Protein AF-A0A2N8TV62-F1 (afdb_monomer_lite)

Sequence (148 aa):
MTTGQPSPFDHRMAVFDSDDGFVAAALPFLGEALGASGEPPPVAIAAPRNLDLLRDALGPGAKDVTCIPHTDWYTGSAANAVAQAAAYLNAHAGPGGRIHLVMEPVWTGRAGRSARETTEWIRYEALANLLFAPLATTALCAYDTRTA

Organism: NCBI:txid2070367

InterPro domains:
  IPR025847 MEDS domain [PF14417] (10-147)

Foldseek 3Di:
DPPDDQAFEAEAEAEDADLCSLCVVVVVLQVVQVPDPQWQQAEEAEAPVSLVSNCVVCPPCNVSYHYHHNCRQCPDALVSNLVSVLVCQVVTTGPQSEHEYEAEDFCQPQCVPDPVSVVRNVVSVVVVCVSRRSGSYYYYYYYHPVGD

Structure (mmCIF, N/CA/C/O backbone):
data_AF-A0A2N8TV62-F1
#
_entry.id   AF-A0A2N8TV62-F1
#
loop_
_atom_site.group_PDB
_atom_site.id
_atom_site.type_symbol
_atom_site.label_atom_id
_atom_site.label_alt_id
_atom_site.label_comp_id
_atom_site.label_asym_id
_atom_site.label_entity_id
_atom_site.label_seq_id
_atom_site.pdbx_PDB_ins_code
_atom_site.Cartn_x
_atom_site.Cartn_y
_atom_site.Cartn_z
_atom_site.occupancy
_atom_site.B_iso_or_equiv
_atom_site.auth_seq_id
_atom_site.auth_comp_id
_atom_site.auth_asym_id
_atom_site.auth_atom_id
_atom_site.pdbx_PDB_model_num
ATOM 1 N N . MET A 1 1 ? -7.448 -0.702 33.088 1.00 38.31 1 MET A N 1
ATOM 2 C CA . MET A 1 1 ? -6.997 -0.407 31.714 1.00 38.31 1 MET A CA 1
ATOM 3 C C . MET A 1 1 ? -5.752 -1.234 31.463 1.00 38.31 1 MET A C 1
ATOM 5 O O . MET A 1 1 ? -4.688 -0.878 31.945 1.00 38.31 1 MET A O 1
ATOM 9 N N . THR A 1 2 ? -5.896 -2.396 30.835 1.00 40.75 2 THR A N 1
ATOM 10 C CA . THR A 1 2 ? -4.761 -3.227 30.425 1.00 40.75 2 THR A CA 1
ATOM 11 C C . THR A 1 2 ? -4.131 -2.562 29.210 1.00 40.75 2 THR A C 1
ATOM 13 O O . THR A 1 2 ? -4.700 -2.568 28.123 1.00 40.75 2 THR A O 1
ATOM 16 N N . THR A 1 3 ? -2.980 -1.928 29.406 1.00 49.97 3 THR A N 1
ATOM 17 C CA . THR A 1 3 ? -2.100 -1.504 28.319 1.00 49.97 3 THR A CA 1
ATOM 18 C C . THR A 1 3 ? -1.551 -2.770 27.667 1.00 49.97 3 THR A C 1
ATOM 20 O O . THR A 1 3 ? -0.538 -3.311 28.113 1.00 49.97 3 THR A O 1
ATOM 23 N N . GLY A 1 4 ? -2.273 -3.304 26.678 1.00 52.53 4 GLY A N 1
ATOM 24 C CA . GLY A 1 4 ? -1.741 -4.349 25.810 1.00 52.53 4 GLY A CA 1
ATOM 25 C C . GLY A 1 4 ? -0.426 -3.853 25.216 1.00 52.53 4 GLY A C 1
ATOM 26 O O . GLY A 1 4 ? -0.350 -2.698 24.792 1.00 52.53 4 GLY A O 1
ATOM 27 N N . GLN A 1 5 ? 0.617 -4.683 25.261 1.00 54.28 5 GLN A N 1
ATOM 28 C CA . GLN A 1 5 ? 1.858 -4.390 24.547 1.00 54.28 5 GLN A CA 1
ATOM 29 C C . GLN A 1 5 ? 1.503 -4.052 23.091 1.00 54.28 5 GLN A C 1
ATOM 31 O O . GLN A 1 5 ? 0.643 -4.737 22.528 1.00 54.28 5 GLN A O 1
ATOM 36 N N . PRO A 1 6 ? 2.089 -3.000 22.496 1.00 58.47 6 PRO A N 1
ATOM 37 C CA . PRO A 1 6 ? 1.867 -2.732 21.084 1.00 58.47 6 PRO A CA 1
ATOM 38 C C . PRO A 1 6 ? 2.259 -3.981 20.290 1.00 58.47 6 PRO A C 1
ATOM 40 O O . PRO A 1 6 ? 3.343 -4.529 20.503 1.00 58.47 6 PRO A O 1
ATOM 43 N N . SER A 1 7 ? 1.363 -4.454 19.419 1.00 69.69 7 SER A N 1
ATOM 44 C CA . SER A 1 7 ? 1.722 -5.490 18.452 1.00 69.69 7 SER A CA 1
ATOM 45 C C . SER A 1 7 ? 2.904 -4.971 17.631 1.00 69.69 7 SER A C 1
ATOM 47 O O . SER A 1 7 ? 2.866 -3.813 17.215 1.00 69.69 7 SER A O 1
ATOM 49 N N . PRO A 1 8 ? 3.974 -5.756 17.447 1.00 86.19 8 PRO A N 1
ATOM 50 C CA . PRO A 1 8 ? 5.097 -5.326 16.628 1.00 86.19 8 PRO A CA 1
ATOM 51 C C . PRO A 1 8 ? 4.670 -5.211 15.161 1.00 86.19 8 PRO A C 1
ATOM 53 O O . PRO A 1 8 ? 3.664 -5.795 14.758 1.00 86.19 8 PRO A O 1
ATOM 56 N N . PHE A 1 9 ? 5.468 -4.495 14.371 1.00 92.88 9 PHE A N 1
ATOM 57 C CA . PHE A 1 9 ? 5.384 -4.512 12.913 1.00 92.88 9 PHE A CA 1
ATOM 58 C C . PHE A 1 9 ? 5.304 -5.951 12.383 1.00 92.88 9 PHE A C 1
ATOM 60 O O . PHE A 1 9 ? 6.173 -6.773 12.687 1.00 92.88 9 PHE A O 1
ATOM 67 N N . ASP A 1 10 ? 4.275 -6.236 11.587 1.00 94.62 10 ASP A N 1
ATOM 68 C CA . ASP A 1 10 ? 4.073 -7.522 10.921 1.00 94.62 10 ASP A CA 1
ATOM 69 C C . ASP A 1 10 ? 4.237 -7.335 9.411 1.00 94.62 10 ASP A C 1
ATOM 71 O O . ASP A 1 10 ? 3.409 -6.708 8.748 1.00 94.62 10 ASP A O 1
ATOM 75 N N . HIS A 1 11 ? 5.338 -7.861 8.874 1.00 94.94 11 HIS A N 1
ATOM 76 C CA . HIS A 1 11 ? 5.632 -7.819 7.450 1.00 94.94 11 HIS A CA 1
ATOM 77 C C . HIS A 1 11 ? 5.388 -9.179 6.813 1.00 94.94 11 HIS A C 1
ATOM 79 O O . HIS A 1 11 ? 6.108 -10.150 7.059 1.00 94.94 11 HIS A O 1
ATOM 85 N N . ARG A 1 12 ? 4.405 -9.216 5.924 1.00 95.88 12 ARG A N 1
ATOM 86 C CA . ARG A 1 12 ? 4.031 -10.379 5.133 1.00 95.88 12 ARG A CA 1
ATOM 87 C C . ARG A 1 12 ? 4.386 -10.136 3.676 1.00 95.88 12 ARG A C 1
ATOM 89 O O . ARG A 1 12 ? 4.376 -9.007 3.190 1.00 95.88 12 ARG A O 1
ATOM 96 N N . MET A 1 13 ? 4.662 -11.220 2.967 1.00 95.88 13 MET A N 1
ATOM 97 C CA . MET A 1 13 ? 4.972 -11.186 1.546 1.00 95.88 13 MET A CA 1
ATOM 98 C C . MET A 1 13 ? 4.064 -12.153 0.796 1.00 95.88 13 MET A C 1
ATOM 100 O O . MET A 1 13 ? 3.888 -13.294 1.222 1.00 95.88 13 MET A O 1
ATOM 104 N N . ALA A 1 14 ? 3.549 -11.709 -0.345 1.00 97.06 14 ALA A N 1
ATOM 105 C CA . ALA A 1 14 ? 2.895 -12.558 -1.328 1.00 97.06 14 ALA A CA 1
ATOM 106 C C . ALA A 1 14 ? 3.588 -12.407 -2.681 1.00 97.06 14 ALA A C 1
ATOM 108 O O . ALA A 1 14 ? 3.907 -11.300 -3.106 1.00 97.06 14 ALA A O 1
ATOM 109 N N . VAL A 1 15 ? 3.797 -13.530 -3.361 1.00 96.94 15 VAL A N 1
ATOM 110 C CA . VAL A 1 15 ? 4.311 -13.580 -4.731 1.00 96.94 15 VAL A CA 1
ATOM 111 C C . VAL A 1 15 ? 3.254 -14.271 -5.578 1.00 96.94 15 VAL A C 1
ATOM 113 O O . VAL A 1 15 ? 2.761 -15.330 -5.190 1.00 96.94 15 VAL A O 1
ATOM 116 N N . PHE A 1 16 ? 2.891 -13.672 -6.706 1.00 95.75 16 PHE A N 1
ATOM 117 C CA . PHE A 1 16 ? 1.842 -14.176 -7.588 1.00 95.75 16 PHE A CA 1
ATOM 118 C C . PHE A 1 16 ? 2.223 -13.996 -9.059 1.00 95.75 16 PHE A C 1
ATOM 120 O O . PHE A 1 16 ? 3.117 -13.228 -9.411 1.00 95.75 16 PHE A O 1
ATOM 127 N N . ASP A 1 17 ? 1.555 -14.739 -9.931 1.00 95.75 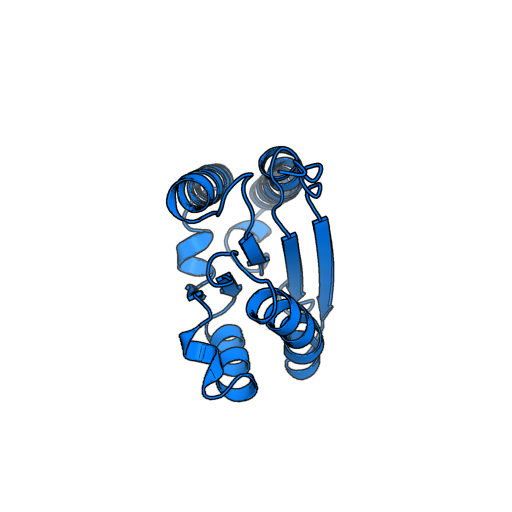17 ASP A N 1
ATOM 128 C CA . ASP A 1 17 ? 1.753 -14.736 -11.388 1.00 95.75 17 ASP A CA 1
ATOM 129 C C . ASP A 1 17 ? 0.434 -14.537 -12.156 1.00 95.75 17 ASP A C 1
ATOM 131 O O . ASP A 1 17 ? 0.379 -14.611 -13.384 1.00 95.75 17 ASP A O 1
ATOM 135 N N . SER A 1 18 ? -0.653 -14.303 -11.423 1.00 97.06 18 SER A N 1
ATOM 136 C CA . SER A 1 18 ? -2.019 -14.308 -11.923 1.00 97.06 18 SER A CA 1
ATOM 137 C C . SER A 1 18 ? -2.912 -13.403 -11.082 1.00 97.06 18 SER A C 1
ATOM 139 O O . SER A 1 18 ? -2.580 -13.011 -9.963 1.00 97.06 18 SER A O 1
ATOM 141 N N . ASP A 1 19 ? -4.065 -13.064 -11.644 1.00 97.50 19 ASP A N 1
ATOM 142 C CA . ASP A 1 19 ? -5.044 -12.168 -11.020 1.00 97.50 19 ASP A CA 1
ATOM 143 C C . ASP A 1 19 ? -5.730 -12.846 -9.851 1.00 97.50 19 ASP A C 1
ATOM 145 O O . ASP A 1 19 ? -5.820 -12.279 -8.766 1.00 97.50 19 ASP A O 1
ATOM 149 N N . ASP A 1 20 ? -6.116 -14.102 -10.061 1.00 97.94 20 ASP A N 1
ATOM 150 C CA . ASP A 1 20 ? -6.643 -14.961 -9.012 1.00 97.94 20 ASP A CA 1
ATOM 151 C C . ASP A 1 20 ? -5.612 -15.138 -7.893 1.00 97.94 20 ASP A C 1
ATOM 153 O O . ASP A 1 20 ? -5.976 -15.096 -6.722 1.00 97.94 20 ASP A O 1
ATOM 157 N N . GLY A 1 21 ? -4.320 -15.260 -8.230 1.00 98.06 21 GLY A N 1
ATOM 158 C CA . GLY A 1 21 ? -3.235 -15.314 -7.250 1.00 98.06 21 GLY A CA 1
ATOM 159 C C . GLY A 1 21 ? -3.132 -14.041 -6.405 1.00 98.06 21 GLY A C 1
ATOM 160 O O . GLY A 1 21 ? -3.026 -14.121 -5.181 1.00 98.06 21 GLY A O 1
ATOM 161 N N . PHE A 1 22 ? -3.227 -12.867 -7.036 1.00 97.94 22 PHE A N 1
ATOM 162 C CA . PHE A 1 22 ? -3.262 -11.587 -6.326 1.00 97.94 22 PHE A CA 1
ATOM 163 C C . PHE A 1 22 ? -4.474 -11.484 -5.389 1.00 97.94 22 PHE A C 1
ATOM 165 O O . PHE A 1 22 ? -4.321 -11.194 -4.201 1.00 97.94 22 PHE A O 1
ATOM 172 N N . VAL A 1 23 ? -5.674 -11.767 -5.900 1.00 98.31 23 VAL A N 1
ATOM 173 C CA . VAL A 1 23 ? -6.926 -11.695 -5.133 1.00 98.31 23 VAL A CA 1
ATOM 174 C C . VAL A 1 23 ? -6.913 -12.691 -3.969 1.00 98.31 23 VAL A C 1
ATOM 176 O O . VAL A 1 23 ? -7.258 -12.324 -2.845 1.00 98.31 23 VAL A O 1
ATOM 179 N N . ALA A 1 24 ? -6.456 -13.925 -4.200 1.00 98.19 24 ALA A N 1
ATOM 180 C CA . ALA A 1 24 ? -6.348 -14.959 -3.174 1.00 98.19 24 ALA A CA 1
ATOM 181 C C . ALA A 1 24 ? -5.384 -14.575 -2.041 1.00 98.19 24 ALA A C 1
ATOM 183 O O . ALA A 1 24 ? -5.615 -14.956 -0.893 1.00 98.19 24 ALA A O 1
ATOM 184 N N . ALA A 1 25 ? -4.330 -13.810 -2.338 1.00 97.94 25 ALA A N 1
ATOM 185 C CA . ALA A 1 25 ? -3.403 -13.305 -1.331 1.00 97.94 25 ALA A CA 1
ATOM 186 C C . ALA A 1 25 ? -3.951 -12.078 -0.581 1.00 97.94 25 ALA A C 1
ATOM 188 O O . ALA A 1 25 ? -3.825 -11.988 0.641 1.00 97.94 25 ALA A O 1
ATOM 189 N N . ALA A 1 26 ? -4.561 -11.131 -1.297 1.00 98.38 26 ALA A N 1
ATOM 190 C CA . ALA A 1 26 ? -4.974 -9.847 -0.737 1.00 98.38 26 ALA A CA 1
ATOM 191 C C . ALA A 1 26 ? -6.299 -9.910 0.042 1.00 98.38 26 ALA A C 1
ATOM 193 O O . ALA A 1 26 ? -6.440 -9.225 1.055 1.00 98.38 26 ALA A O 1
ATOM 194 N N . LEU A 1 27 ? -7.272 -10.725 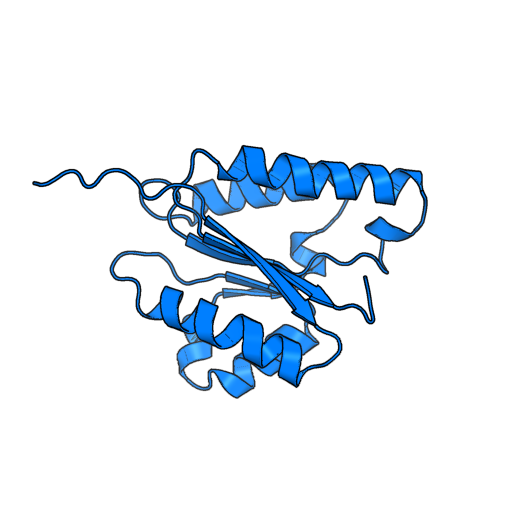-0.383 1.00 97.94 27 LEU A N 1
ATOM 195 C CA . LEU A 1 27 ? -8.590 -10.772 0.265 1.00 97.94 27 LEU A CA 1
ATOM 196 C C . LEU A 1 27 ? -8.549 -11.222 1.731 1.00 97.94 27 LEU A C 1
ATOM 198 O O . LEU A 1 27 ? -9.175 -10.546 2.548 1.00 97.94 27 LEU A O 1
ATOM 202 N N . PRO A 1 28 ? -7.837 -12.303 2.116 1.00 97.81 28 PRO A N 1
ATOM 203 C CA . PRO A 1 28 ? -7.760 -12.696 3.521 1.00 97.81 28 PRO A CA 1
ATOM 204 C C . PRO A 1 28 ? -7.137 -11.600 4.391 1.00 97.81 28 PRO A C 1
ATOM 206 O O . PRO A 1 28 ? -7.629 -11.332 5.484 1.00 97.81 28 PRO A O 1
ATOM 209 N N . PHE A 1 29 ? -6.106 -10.925 3.874 1.00 98.38 29 PHE A N 1
ATOM 210 C CA . PHE A 1 29 ? -5.436 -9.819 4.556 1.00 98.38 29 PHE A CA 1
ATOM 211 C C . PHE A 1 29 ? -6.365 -8.613 4.758 1.00 98.38 29 PHE A C 1
ATOM 213 O O . PHE A 1 29 ? -6.447 -8.060 5.852 1.00 98.38 29 PHE A O 1
ATOM 220 N N . LEU A 1 30 ? -7.111 -8.215 3.724 1.00 98.06 30 LEU A N 1
ATOM 221 C CA . LEU A 1 30 ? -8.084 -7.125 3.834 1.00 98.06 30 LEU A CA 1
ATOM 222 C C . LEU A 1 30 ? -9.265 -7.509 4.735 1.00 98.06 30 LEU A C 1
ATOM 224 O O . LEU A 1 30 ? -9.767 -6.665 5.470 1.00 98.06 30 LEU A O 1
ATOM 228 N N . GLY A 1 31 ? -9.685 -8.776 4.728 1.00 96.88 31 GLY A N 1
ATOM 229 C CA . GLY A 1 31 ? -10.712 -9.294 5.631 1.00 96.88 31 GLY A CA 1
ATOM 230 C C . GLY A 1 31 ? -10.299 -9.236 7.105 1.00 96.88 31 GLY A C 1
ATOM 231 O O . GLY A 1 31 ? -11.105 -8.836 7.943 1.00 96.88 31 GLY A O 1
ATOM 232 N N . GLU A 1 32 ? -9.045 -9.576 7.418 1.00 95.75 32 GLU A N 1
ATOM 233 C CA . GLU A 1 32 ? -8.457 -9.394 8.754 1.00 95.75 32 GLU A CA 1
ATOM 234 C C . GLU A 1 32 ? -8.514 -7.924 9.180 1.00 95.75 32 GLU A C 1
ATOM 236 O O . GLU A 1 32 ? -9.041 -7.614 10.250 1.00 95.75 32 GLU A O 1
ATOM 241 N N . ALA A 1 33 ? -8.064 -7.018 8.309 1.00 96.00 33 ALA A N 1
ATOM 242 C CA . ALA A 1 33 ? -8.057 -5.587 8.582 1.00 96.00 33 ALA A CA 1
ATOM 243 C C . ALA A 1 33 ? -9.462 -5.009 8.816 1.00 96.00 33 ALA A C 1
ATOM 245 O O . ALA A 1 33 ? -9.678 -4.245 9.752 1.00 96.00 33 ALA A O 1
ATO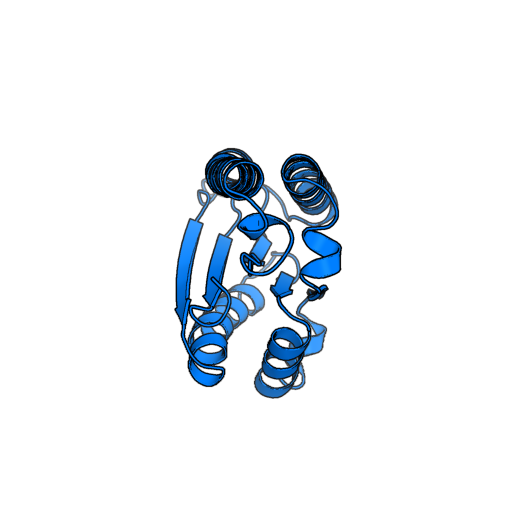M 246 N N . LEU A 1 34 ? -10.440 -5.397 7.992 1.00 95.69 34 LEU A N 1
ATOM 247 C CA . LEU A 1 34 ? -11.833 -4.958 8.126 1.00 95.69 34 LEU A CA 1
ATOM 248 C C . LEU A 1 34 ? -12.502 -5.508 9.398 1.00 95.69 34 LEU A C 1
ATOM 250 O O . LEU A 1 34 ? -13.435 -4.898 9.920 1.00 95.69 34 LEU A O 1
ATOM 254 N N . GLY A 1 35 ? -12.035 -6.651 9.909 1.00 94.12 35 GLY A N 1
ATOM 255 C CA . GLY A 1 35 ? -12.470 -7.215 11.187 1.00 94.12 35 GLY A CA 1
ATOM 256 C C . GLY A 1 35 ? -11.773 -6.611 12.413 1.00 94.12 35 GLY A C 1
ATOM 257 O O . GLY A 1 35 ? -12.233 -6.820 13.542 1.00 94.12 35 GLY A O 1
ATOM 258 N N . ALA A 1 36 ? -10.679 -5.866 12.226 1.00 92.00 36 ALA A N 1
ATOM 259 C CA . ALA A 1 36 ? -9.878 -5.316 13.311 1.00 92.00 36 ALA A CA 1
ATOM 260 C C . ALA A 1 36 ? -10.581 -4.120 13.978 1.00 92.00 36 ALA A C 1
ATOM 262 O O . ALA A 1 36 ? -10.715 -3.025 13.433 1.00 92.00 36 ALA A O 1
ATOM 263 N N . SER A 1 37 ? -11.045 -4.323 15.212 1.00 88.00 37 SER A N 1
ATOM 264 C CA . SER A 1 37 ? -11.762 -3.286 15.959 1.00 88.00 37 SER A CA 1
ATOM 265 C C . SER A 1 37 ? -10.835 -2.151 16.401 1.00 88.00 37 SER A C 1
ATOM 267 O O . SER A 1 37 ? -9.859 -2.373 17.115 1.00 88.00 37 SER A O 1
ATOM 269 N N . GLY A 1 38 ? -11.199 -0.910 16.064 1.00 85.31 38 GLY A N 1
ATOM 270 C CA . GLY A 1 38 ? -10.458 0.286 16.483 1.00 85.31 38 GLY A CA 1
ATOM 271 C C . GLY A 1 38 ? -9.211 0.586 15.646 1.00 85.31 38 GLY A C 1
ATOM 272 O O . GLY A 1 38 ? -8.372 1.384 16.077 1.00 85.31 38 GLY A O 1
ATOM 273 N N . GLU A 1 39 ? -9.094 -0.040 14.476 1.00 92.94 39 GLU A N 1
ATOM 274 C CA . GLU A 1 39 ? -8.119 0.310 13.447 1.00 92.94 39 GLU A CA 1
ATOM 275 C C . GLU A 1 39 ? -8.738 1.219 12.373 1.00 92.94 39 GLU A C 1
ATOM 277 O O . GLU A 1 39 ? -9.953 1.185 12.156 1.00 92.94 39 GLU A O 1
ATOM 282 N N . PRO A 1 40 ? -7.932 2.083 11.729 1.00 95.94 40 PRO A N 1
ATOM 283 C CA . PRO A 1 40 ? -8.378 2.823 10.555 1.00 95.94 40 PRO A CA 1
ATOM 284 C C . PRO A 1 40 ? -8.650 1.874 9.370 1.00 95.94 40 PRO A C 1
ATOM 286 O O . PRO A 1 40 ? -8.147 0.748 9.363 1.00 95.94 40 PRO A O 1
ATOM 289 N N . PRO A 1 41 ? -9.392 2.331 8.343 1.00 96.56 41 PRO A N 1
ATOM 290 C CA . PRO A 1 41 ? -9.586 1.572 7.108 1.00 96.56 41 PRO A CA 1
ATOM 291 C C . PRO A 1 41 ? -8.258 1.061 6.514 1.00 96.56 41 PRO A C 1
ATOM 293 O O . PRO A 1 41 ? -7.298 1.839 6.457 1.00 96.56 41 PRO A O 1
ATOM 296 N N . PRO A 1 42 ? -8.178 -0.200 6.039 1.00 98.00 42 PRO A N 1
ATOM 297 C CA . PRO A 1 42 ? -7.001 -0.683 5.325 1.00 98.00 42 PRO A CA 1
ATOM 298 C C . PRO A 1 42 ? -6.766 0.092 4.032 1.00 98.00 42 PRO A C 1
ATOM 300 O O . PRO A 1 42 ? -7.691 0.648 3.430 1.00 98.00 42 PRO A O 1
ATOM 303 N N . VAL A 1 43 ? -5.520 0.068 3.568 1.00 98.56 43 VAL A N 1
ATOM 304 C CA . VAL A 1 43 ? -5.103 0.723 2.329 1.00 98.56 43 VAL A CA 1
ATOM 305 C C . VAL A 1 43 ? -4.576 -0.316 1.353 1.00 98.56 43 VAL A C 1
ATOM 307 O O . VAL A 1 43 ? -3.693 -1.100 1.690 1.00 98.56 43 VAL A O 1
ATOM 310 N N . ALA A 1 44 ? -5.091 -0.298 0.129 1.00 98.56 44 ALA A N 1
ATOM 311 C CA . ALA A 1 44 ? -4.557 -1.050 -0.992 1.00 98.56 44 ALA A CA 1
ATOM 312 C C . ALA A 1 44 ? -3.814 -0.103 -1.937 1.00 98.56 44 ALA A C 1
ATOM 314 O O . ALA A 1 44 ? -4.426 0.737 -2.597 1.00 98.56 44 ALA A O 1
ATOM 315 N N . ILE A 1 45 ? -2.492 -0.244 -1.990 1.00 97.88 45 ILE A N 1
ATOM 316 C CA . ILE A 1 45 ? -1.602 0.464 -2.907 1.00 97.88 45 ILE A CA 1
ATOM 317 C C . ILE A 1 45 ? -1.201 -0.522 -3.997 1.00 97.88 45 ILE A C 1
ATOM 319 O O . ILE A 1 45 ? -0.325 -1.358 -3.789 1.00 97.88 45 ILE A O 1
ATOM 323 N N . ALA A 1 46 ? -1.875 -0.454 -5.141 1.00 96.88 46 ALA A N 1
ATOM 324 C CA . ALA A 1 46 ? -1.726 -1.453 -6.194 1.00 96.88 46 ALA A CA 1
ATOM 325 C C . ALA A 1 46 ? -1.905 -0.862 -7.593 1.00 96.88 46 ALA A C 1
ATOM 327 O O . ALA A 1 46 ? -2.327 0.289 -7.757 1.00 96.88 46 ALA A O 1
ATOM 328 N N . ALA A 1 47 ? -1.581 -1.648 -8.618 1.00 94.56 47 ALA A N 1
ATOM 329 C CA . ALA A 1 47 ? -1.895 -1.298 -9.995 1.00 94.56 47 ALA A CA 1
ATOM 330 C C . ALA A 1 47 ? -3.406 -1.028 -10.140 1.00 94.56 47 ALA A C 1
ATOM 332 O O . ALA A 1 47 ? -4.200 -1.756 -9.540 1.00 94.56 47 ALA A O 1
ATOM 333 N N . PRO A 1 48 ? -3.849 -0.046 -10.954 1.00 95.56 48 PRO A N 1
ATOM 334 C CA . PRO A 1 48 ? -5.274 0.280 -11.100 1.00 95.56 48 PRO A CA 1
ATOM 335 C C . PRO A 1 48 ? -6.163 -0.941 -11.360 1.00 95.56 48 PRO A C 1
ATOM 337 O O . PRO A 1 48 ? -7.179 -1.124 -10.703 1.00 95.56 48 PRO A O 1
ATOM 340 N N . ARG A 1 49 ? -5.697 -1.838 -12.230 1.00 95.69 49 ARG A N 1
ATOM 341 C CA . ARG A 1 49 ? -6.339 -3.120 -12.524 1.00 95.69 49 ARG A CA 1
ATOM 342 C C . ARG A 1 49 ? -6.493 -4.024 -11.300 1.00 95.69 49 ARG A C 1
ATOM 344 O O . ARG A 1 49 ? -7.539 -4.628 -11.115 1.00 95.69 49 ARG A O 1
ATOM 351 N N . ASN A 1 50 ? -5.453 -4.141 -10.482 1.00 97.25 50 ASN A N 1
ATOM 352 C CA . ASN A 1 50 ? -5.489 -4.944 -9.264 1.00 97.25 50 ASN A CA 1
ATOM 353 C C . ASN A 1 50 ? -6.448 -4.321 -8.239 1.00 97.25 50 ASN A C 1
ATOM 355 O O . ASN A 1 50 ? -7.201 -5.036 -7.586 1.00 97.25 50 ASN A O 1
ATOM 359 N N . LEU A 1 51 ? -6.513 -2.988 -8.162 1.00 98.25 51 LEU A N 1
ATOM 360 C CA . LEU A 1 51 ? -7.518 -2.302 -7.347 1.00 98.25 51 LEU A CA 1
ATOM 361 C C . LEU A 1 51 ? -8.947 -2.584 -7.829 1.00 98.25 51 LEU A C 1
ATOM 363 O O . LEU A 1 51 ? -9.834 -2.735 -6.995 1.00 98.25 51 LEU A O 1
ATOM 367 N N . ASP A 1 52 ? -9.178 -2.676 -9.139 1.00 98.31 52 ASP A N 1
ATOM 368 C CA . ASP A 1 52 ? -10.489 -3.043 -9.690 1.00 98.31 52 ASP A CA 1
ATOM 369 C C . ASP A 1 52 ? -10.871 -4.483 -9.325 1.00 98.31 52 ASP A C 1
ATOM 371 O O . ASP A 1 52 ? -11.969 -4.707 -8.820 1.00 98.31 52 ASP A O 1
ATOM 375 N N . LEU A 1 53 ? -9.933 -5.432 -9.431 1.00 98.31 53 LEU A N 1
ATOM 376 C CA . LEU A 1 53 ? -10.141 -6.813 -8.975 1.00 98.31 53 LEU A CA 1
ATOM 377 C C . LEU A 1 53 ? -10.513 -6.887 -7.485 1.00 98.31 53 LEU A C 1
ATOM 379 O O . LEU A 1 53 ? -11.402 -7.649 -7.106 1.00 98.31 53 LEU A O 1
ATOM 383 N N . LEU A 1 54 ? -9.868 -6.080 -6.631 1.00 98.25 54 LEU A N 1
ATOM 384 C CA . LEU A 1 54 ? -10.230 -6.006 -5.211 1.00 98.25 54 LEU A CA 1
ATOM 385 C C . LEU A 1 54 ? -11.628 -5.431 -5.008 1.00 98.25 54 LEU A C 1
ATOM 387 O O . LEU A 1 54 ? -12.375 -5.952 -4.185 1.00 98.25 54 LEU A O 1
ATOM 391 N N . ARG A 1 55 ? -11.995 -4.371 -5.737 1.00 97.94 55 ARG A N 1
ATOM 392 C CA . ARG A 1 55 ? -13.330 -3.764 -5.633 1.00 97.94 55 ARG A CA 1
ATOM 393 C C . ARG A 1 55 ? -14.418 -4.766 -6.003 1.00 97.94 55 ARG A C 1
ATOM 395 O O . ARG A 1 55 ? -15.388 -4.894 -5.258 1.00 97.94 55 ARG A O 1
ATOM 402 N N . ASP A 1 56 ? -14.223 -5.498 -7.094 1.00 98.06 56 ASP A N 1
ATOM 403 C CA . ASP A 1 56 ? -15.164 -6.516 -7.554 1.00 98.06 56 ASP A CA 1
ATOM 404 C C . ASP A 1 56 ? -15.303 -7.648 -6.532 1.00 98.06 56 ASP A C 1
ATOM 406 O O . ASP A 1 56 ? -16.415 -8.047 -6.184 1.00 98.06 56 ASP A O 1
ATOM 410 N N . ALA A 1 57 ? -14.181 -8.128 -5.991 1.00 97.75 57 ALA A N 1
ATOM 411 C CA . ALA A 1 57 ? -14.184 -9.241 -5.053 1.00 97.75 57 ALA A CA 1
ATOM 412 C C . ALA A 1 57 ? -14.694 -8.871 -3.645 1.00 9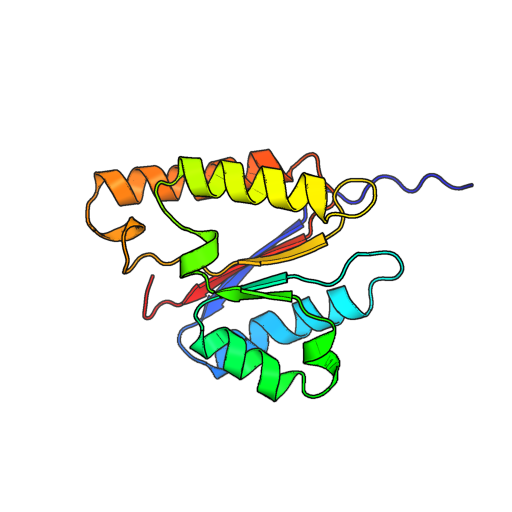7.75 57 ALA A C 1
ATOM 414 O O . ALA A 1 57 ? -15.321 -9.696 -2.980 1.00 97.75 57 ALA A O 1
ATOM 415 N N . LEU A 1 58 ? -14.460 -7.637 -3.184 1.00 96.38 58 LEU A N 1
ATOM 416 C CA . LEU A 1 58 ? -14.957 -7.130 -1.896 1.00 96.38 58 LEU A CA 1
ATOM 417 C C . LEU A 1 58 ? -16.431 -6.702 -1.953 1.00 96.38 58 LEU A C 1
ATOM 419 O O . LEU A 1 58 ? -17.094 -6.612 -0.913 1.00 96.38 58 LEU A O 1
ATOM 423 N N . GLY A 1 59 ? -16.943 -6.383 -3.144 1.00 95.50 59 GLY A N 1
ATOM 424 C CA . GLY A 1 59 ? -18.299 -5.884 -3.336 1.00 95.50 59 GLY A CA 1
ATOM 425 C C . GLY A 1 59 ? -18.587 -4.663 -2.444 1.00 95.50 59 GLY A C 1
ATOM 426 O O . GLY A 1 59 ? -17.810 -3.706 -2.435 1.00 95.50 59 GLY A O 1
ATOM 427 N N . PRO A 1 60 ? -19.674 -4.659 -1.647 1.00 93.00 60 PRO A N 1
ATOM 428 C CA . PRO A 1 60 ? -20.013 -3.528 -0.778 1.00 93.00 60 PRO A CA 1
ATOM 429 C C . PRO A 1 60 ? -18.938 -3.140 0.248 1.00 93.00 60 PRO A C 1
ATOM 431 O O . PRO A 1 60 ? -18.942 -1.994 0.697 1.00 93.00 60 PRO A O 1
ATOM 434 N N . GLY A 1 61 ? -18.044 -4.063 0.625 1.00 91.44 61 GLY A N 1
ATOM 435 C CA . GLY A 1 61 ? -16.944 -3.801 1.560 1.00 91.44 61 GLY A CA 1
ATOM 436 C C . GLY A 1 61 ? -15.817 -2.956 0.959 1.00 91.44 61 GLY A C 1
ATOM 437 O O . GLY A 1 61 ? -15.020 -2.387 1.696 1.00 91.44 61 GLY A O 1
ATOM 438 N N . ALA A 1 62 ? -15.772 -2.799 -0.369 1.00 94.12 62 ALA A N 1
ATOM 439 C CA . ALA A 1 62 ? -14.745 -2.006 -1.044 1.00 94.12 62 ALA A CA 1
ATOM 440 C C . ALA A 1 62 ? -14.743 -0.526 -0.620 1.00 94.12 62 ALA A C 1
ATOM 442 O O . ALA A 1 62 ? -13.707 0.128 -0.676 1.00 94.12 62 ALA A O 1
ATOM 443 N N . LYS A 1 63 ? -15.888 0.008 -0.171 1.00 95.25 63 LYS A N 1
ATOM 444 C CA . LYS A 1 63 ? -16.006 1.390 0.334 1.00 95.25 63 LYS A CA 1
ATOM 445 C C . LYS A 1 63 ? -15.212 1.629 1.626 1.00 95.25 63 LYS A C 1
ATOM 447 O O . LYS A 1 63 ? -14.915 2.775 1.947 1.00 95.25 63 LYS A O 1
ATOM 452 N N . ASP A 1 64 ? -14.915 0.553 2.351 1.00 96.81 64 ASP A N 1
ATOM 453 C CA . ASP A 1 64 ? -14.205 0.566 3.627 1.00 96.81 64 ASP A CA 1
ATOM 454 C C . ASP A 1 64 ? -12.705 0.257 3.429 1.00 96.81 64 ASP A C 1
ATOM 456 O O . ASP A 1 64 ? -11.972 0.092 4.399 1.00 96.81 64 ASP A O 1
ATOM 460 N N . VAL A 1 65 ? -12.231 0.206 2.174 1.00 98.19 65 VAL A N 1
ATOM 461 C CA . VAL A 1 65 ? -10.816 0.074 1.803 1.00 98.19 65 VAL A CA 1
ATOM 462 C C . VAL A 1 65 ? -10.377 1.318 1.035 1.00 98.19 65 VAL A C 1
ATOM 464 O O . VAL A 1 65 ? -10.985 1.711 0.039 1.00 98.19 65 VAL A O 1
ATOM 467 N N . THR A 1 66 ? -9.282 1.940 1.466 1.00 98.31 66 THR A N 1
ATOM 468 C CA . THR A 1 66 ? -8.678 3.049 0.721 1.00 98.31 66 THR A CA 1
ATOM 469 C C . THR A 1 66 ? -7.849 2.490 -0.431 1.00 98.31 66 THR A C 1
ATOM 471 O O . THR A 1 66 ? -6.814 1.875 -0.208 1.00 98.31 66 THR A O 1
ATOM 474 N N . CYS A 1 67 ? -8.268 2.720 -1.672 1.00 98.12 67 CYS A N 1
ATOM 475 C CA . CYS A 1 67 ? -7.536 2.264 -2.855 1.00 98.12 67 CYS A CA 1
ATOM 476 C C . CYS A 1 67 ? -6.709 3.404 -3.462 1.00 98.12 67 CYS A C 1
ATOM 478 O O . CYS A 1 67 ? -7.276 4.406 -3.899 1.00 98.12 67 CYS A O 1
ATOM 480 N N . ILE A 1 68 ? -5.391 3.229 -3.540 1.00 97.94 68 ILE A N 1
ATOM 481 C CA . ILE A 1 68 ? -4.445 4.210 -4.083 1.00 97.94 68 ILE A CA 1
ATOM 482 C C . ILE A 1 68 ? -3.701 3.577 -5.264 1.00 97.94 68 ILE A C 1
ATOM 484 O O . ILE A 1 68 ? -3.051 2.545 -5.081 1.00 97.94 68 ILE A O 1
ATOM 488 N N . PRO A 1 69 ? -3.749 4.166 -6.473 1.00 96.00 69 PRO A N 1
ATOM 489 C CA . PRO A 1 69 ? -2.907 3.719 -7.572 1.00 96.00 69 PRO A CA 1
ATOM 490 C C . PRO A 1 69 ? -1.433 3.743 -7.173 1.00 96.00 69 PRO A C 1
ATOM 492 O O . PRO A 1 69 ? -0.916 4.746 -6.679 1.00 96.00 69 PRO A O 1
ATOM 495 N N . HIS A 1 70 ? -0.723 2.653 -7.438 1.00 92.81 70 HIS A N 1
ATOM 496 C CA . HIS A 1 70 ? 0.701 2.541 -7.130 1.00 92.81 70 HIS A CA 1
ATOM 497 C C . HIS A 1 70 ? 1.554 3.659 -7.767 1.00 92.81 70 HIS A C 1
ATOM 499 O O . HIS A 1 70 ? 2.560 4.076 -7.204 1.00 92.81 70 HIS A O 1
ATOM 505 N N . THR A 1 71 ? 1.122 4.216 -8.900 1.00 90.75 71 THR A N 1
ATOM 506 C CA . THR A 1 71 ? 1.774 5.321 -9.606 1.00 90.75 71 THR A CA 1
ATOM 507 C C . THR A 1 71 ? 1.709 6.610 -8.817 1.00 90.75 71 THR A C 1
ATOM 509 O O . THR A 1 71 ? 2.614 7.421 -8.956 1.00 90.75 71 THR A O 1
ATOM 512 N N . ASP A 1 72 ? 0.675 6.777 -7.994 1.00 93.56 72 ASP A N 1
ATOM 513 C CA . ASP A 1 72 ? 0.481 7.956 -7.161 1.00 93.56 72 ASP A CA 1
ATOM 514 C C . ASP A 1 72 ? 1.313 7.812 -5.882 1.00 93.56 72 ASP A C 1
ATOM 516 O O . ASP A 1 72 ? 2.004 8.749 -5.478 1.00 93.56 72 ASP A O 1
ATOM 520 N N . TRP A 1 73 ? 1.330 6.611 -5.294 1.00 93.88 73 TRP A N 1
ATOM 521 C CA . TRP A 1 73 ? 2.088 6.317 -4.076 1.00 93.88 73 TRP A CA 1
ATOM 522 C C . TRP A 1 73 ? 3.608 6.311 -4.289 1.00 93.88 73 TRP A C 1
ATOM 524 O O . TRP A 1 73 ? 4.353 6.939 -3.538 1.00 93.88 73 TRP A O 1
ATOM 534 N N . TYR A 1 74 ? 4.079 5.638 -5.339 1.00 91.19 74 TYR A N 1
ATOM 535 C CA . TYR A 1 74 ? 5.499 5.490 -5.672 1.00 91.19 74 TYR A CA 1
ATOM 536 C C . TYR A 1 74 ? 5.995 6.592 -6.628 1.00 91.19 74 TYR A C 1
ATOM 538 O O . TYR A 1 74 ? 6.904 6.380 -7.437 1.00 91.19 74 TYR A O 1
ATOM 546 N N . THR A 1 75 ? 5.406 7.791 -6.547 1.00 88.25 75 THR A N 1
ATOM 547 C CA . THR A 1 75 ? 5.783 8.932 -7.391 1.00 88.25 75 THR A CA 1
ATOM 548 C C . THR A 1 75 ? 7.194 9.428 -7.061 1.00 88.25 75 THR A C 1
ATOM 550 O O . THR A 1 75 ? 7.522 9.737 -5.917 1.00 88.25 75 THR A O 1
ATOM 553 N N . GLY A 1 76 ? 8.023 9.618 -8.091 1.00 88.88 76 GLY A N 1
ATOM 554 C CA . GLY A 1 76 ? 9.343 10.239 -7.950 1.00 88.88 76 GLY A CA 1
ATOM 555 C C . GLY A 1 76 ? 10.457 9.234 -7.657 1.00 88.88 76 GLY A C 1
ATOM 556 O O . GLY A 1 76 ? 10.605 8.251 -8.375 1.00 88.88 76 GLY A O 1
ATOM 557 N N . SER A 1 77 ? 11.320 9.540 -6.689 1.00 90.50 77 SER A N 1
ATOM 558 C CA . SER A 1 77 ? 12.449 8.695 -6.274 1.00 90.50 77 SER A CA 1
ATOM 559 C C . SER A 1 77 ? 12.081 7.764 -5.113 1.00 90.50 77 SER A C 1
ATOM 561 O O . SER A 1 77 ? 11.104 8.004 -4.410 1.00 90.50 77 SER A O 1
ATOM 563 N N . ALA A 1 78 ? 12.927 6.767 -4.841 1.00 89.56 78 ALA A N 1
ATOM 564 C CA . ALA A 1 78 ? 12.854 5.937 -3.635 1.00 89.56 78 ALA A CA 1
ATOM 565 C C . ALA A 1 78 ? 12.689 6.773 -2.346 1.00 89.56 78 ALA A C 1
ATOM 567 O O . ALA A 1 78 ? 11.849 6.470 -1.504 1.00 89.56 78 ALA A O 1
ATOM 568 N N . ALA A 1 79 ? 13.420 7.887 -2.218 1.00 90.50 79 ALA A N 1
ATOM 569 C CA . ALA A 1 79 ? 13.300 8.788 -1.070 1.00 90.50 79 ALA A CA 1
ATOM 570 C C . ALA A 1 79 ? 11.926 9.481 -0.985 1.00 90.50 79 ALA A C 1
ATOM 572 O O . ALA A 1 79 ? 11.426 9.716 0.115 1.00 90.50 79 ALA A O 1
ATOM 573 N N . ASN A 1 80 ? 11.293 9.782 -2.127 1.00 92.69 80 ASN A N 1
ATOM 574 C CA . ASN A 1 80 ? 9.931 10.317 -2.143 1.00 92.69 80 ASN A CA 1
ATOM 575 C C . ASN A 1 80 ? 8.931 9.284 -1.617 1.00 92.69 80 ASN A C 1
ATOM 577 O O . ASN A 1 80 ? 8.080 9.647 -0.812 1.00 92.69 80 ASN A O 1
ATOM 581 N N . ALA A 1 81 ? 9.085 8.010 -1.987 1.00 92.25 81 ALA A N 1
ATOM 582 C CA . ALA A 1 81 ? 8.239 6.934 -1.478 1.00 92.25 81 ALA A CA 1
ATOM 583 C C . ALA A 1 81 ? 8.397 6.726 0.043 1.00 92.25 81 ALA A C 1
ATOM 585 O O . ALA A 1 81 ? 7.404 6.496 0.732 1.00 92.25 81 ALA A O 1
ATOM 586 N N . VAL A 1 82 ? 9.613 6.866 0.600 1.00 91.81 82 VAL A N 1
ATOM 587 C CA . VAL A 1 82 ? 9.825 6.839 2.068 1.00 91.81 82 VAL A CA 1
ATOM 588 C C . VAL A 1 82 ? 9.070 7.981 2.741 1.00 91.81 82 VAL A C 1
ATOM 590 O O . VAL A 1 82 ? 8.333 7.761 3.701 1.00 91.81 82 VAL A O 1
ATOM 593 N N . ALA A 1 83 ? 9.251 9.206 2.239 1.00 93.00 83 ALA A N 1
ATOM 594 C CA . ALA A 1 83 ? 8.614 10.389 2.804 1.00 93.00 83 ALA A CA 1
ATOM 595 C C . ALA A 1 83 ? 7.082 10.300 2.721 1.00 93.00 83 ALA A C 1
ATOM 597 O O . ALA A 1 83 ? 6.402 10.629 3.691 1.00 93.00 83 ALA A O 1
ATOM 598 N N . GLN A 1 84 ? 6.553 9.804 1.599 1.00 94.50 84 GLN A N 1
ATOM 599 C CA . GLN A 1 84 ? 5.126 9.574 1.393 1.00 94.50 84 GLN A CA 1
ATOM 600 C C . GLN A 1 84 ? 4.569 8.571 2.410 1.00 94.50 84 GLN A C 1
ATOM 602 O O . GLN A 1 84 ? 3.572 8.866 3.065 1.00 94.50 84 GLN A O 1
ATOM 607 N N . ALA A 1 85 ? 5.229 7.423 2.594 1.00 93.75 85 ALA A N 1
ATO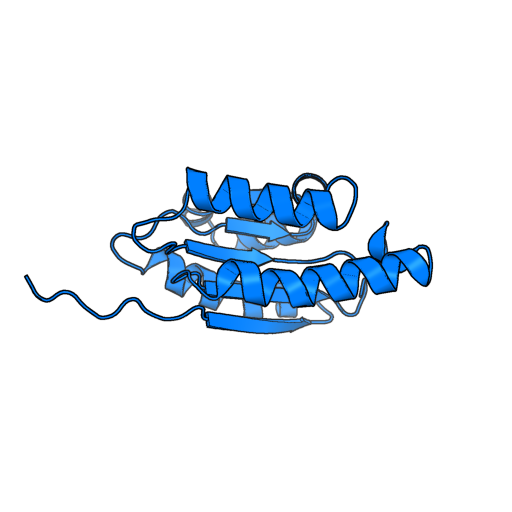M 608 C CA . ALA A 1 85 ? 4.802 6.414 3.560 1.00 93.75 85 ALA A CA 1
ATOM 609 C C . ALA A 1 85 ? 4.817 6.956 5.000 1.00 93.75 85 ALA A C 1
ATOM 611 O O . ALA A 1 85 ? 3.840 6.796 5.731 1.00 93.75 85 ALA A O 1
ATOM 612 N N . ALA A 1 86 ? 5.884 7.661 5.391 1.00 93.50 86 ALA A N 1
ATOM 613 C CA . ALA A 1 86 ? 5.993 8.273 6.714 1.00 93.50 86 ALA A CA 1
ATOM 614 C C . ALA A 1 86 ? 4.897 9.328 6.957 1.00 93.50 86 ALA A C 1
ATOM 616 O O . ALA A 1 86 ? 4.259 9.332 8.011 1.00 93.50 86 ALA A O 1
ATOM 617 N N . ALA A 1 87 ? 4.651 10.201 5.975 1.00 94.94 87 ALA A N 1
ATOM 618 C CA . ALA A 1 87 ? 3.615 11.226 6.059 1.00 94.94 87 ALA A CA 1
ATOM 619 C C . ALA A 1 87 ? 2.212 10.610 6.154 1.00 94.94 87 ALA A C 1
ATOM 621 O O . ALA A 1 87 ? 1.405 11.048 6.975 1.00 94.94 87 ALA A O 1
ATOM 622 N N . TYR A 1 88 ? 1.939 9.575 5.357 1.00 95.88 88 TYR A N 1
ATOM 623 C CA . TYR A 1 88 ? 0.653 8.889 5.364 1.00 95.88 88 TYR A CA 1
ATOM 624 C C . TYR A 1 88 ? 0.389 8.203 6.706 1.00 95.88 88 TYR A C 1
ATOM 626 O O . TYR A 1 88 ? -0.671 8.395 7.296 1.00 95.88 88 TYR A O 1
ATOM 634 N N . LEU A 1 89 ? 1.366 7.460 7.234 1.00 93.75 89 LEU A N 1
ATOM 635 C CA . LEU A 1 89 ? 1.246 6.806 8.537 1.00 93.75 89 LEU A CA 1
ATOM 636 C C . LEU A 1 89 ? 1.009 7.812 9.662 1.00 93.75 89 LEU A C 1
ATOM 638 O O . LEU A 1 89 ? 0.130 7.605 10.492 1.00 93.75 89 LEU A O 1
ATOM 642 N N . ASN A 1 90 ? 1.725 8.935 9.656 1.00 94.00 90 ASN A N 1
ATOM 643 C CA . ASN A 1 90 ? 1.518 9.990 10.643 1.00 94.00 90 ASN A CA 1
ATOM 644 C C . ASN A 1 90 ? 0.109 10.613 10.574 1.00 94.00 90 ASN A C 1
ATOM 646 O O . ASN A 1 90 ? -0.415 11.050 11.595 1.00 94.00 90 ASN A O 1
ATOM 650 N N . ALA A 1 91 ? -0.496 10.679 9.386 1.00 95.88 91 ALA A N 1
ATOM 651 C CA . ALA A 1 91 ? -1.809 11.289 9.184 1.00 95.88 91 ALA A CA 1
ATOM 652 C C . ALA A 1 91 ? -2.986 10.323 9.400 1.00 95.88 91 ALA A C 1
ATOM 654 O O . ALA A 1 91 ? -4.060 10.762 9.813 1.00 95.88 91 ALA A O 1
ATOM 655 N N . HIS A 1 92 ? -2.806 9.034 9.099 1.00 95.88 92 HIS A N 1
ATOM 656 C CA . HIS A 1 92 ? -3.915 8.085 8.959 1.00 95.88 92 HIS A CA 1
ATOM 657 C C . HIS A 1 92 ? -3.832 6.865 9.875 1.00 95.88 92 HIS A C 1
ATOM 659 O O . HIS A 1 92 ? -4.848 6.196 10.062 1.00 95.88 92 HIS A O 1
ATOM 665 N N . ALA A 1 93 ? -2.666 6.550 10.444 1.00 94.31 93 ALA A N 1
ATOM 666 C CA . ALA A 1 93 ? -2.549 5.383 11.305 1.00 94.31 93 ALA A CA 1
ATOM 667 C C . ALA A 1 93 ? -3.238 5.607 12.661 1.00 94.31 93 ALA A C 1
ATOM 669 O O . ALA A 1 93 ? -3.287 6.714 13.202 1.00 94.31 93 ALA A O 1
ATOM 670 N N . GLY A 1 94 ? -3.755 4.522 13.232 1.00 92.62 94 GLY A N 1
ATOM 671 C CA . GLY A 1 94 ? -4.308 4.515 14.578 1.00 92.62 94 GLY A CA 1
ATOM 672 C C . GLY A 1 94 ? -3.224 4.603 15.662 1.00 92.62 94 GLY A C 1
ATOM 673 O O . GLY A 1 94 ? -2.024 4.645 15.374 1.00 92.62 94 GLY A O 1
ATOM 674 N N . PRO A 1 95 ? -3.623 4.581 16.947 1.00 89.88 95 PRO A N 1
ATOM 675 C CA . PRO A 1 95 ? -2.687 4.583 18.069 1.00 89.88 95 PRO A CA 1
ATOM 676 C C . PRO A 1 95 ? -1.603 3.507 17.924 1.00 89.88 95 PRO A C 1
ATOM 678 O O . PRO A 1 95 ? -1.913 2.344 17.669 1.00 89.88 95 PRO A O 1
ATOM 681 N N . GLY A 1 96 ? -0.339 3.900 18.093 1.00 87.69 96 GLY A N 1
ATOM 682 C CA . GLY A 1 96 ? 0.809 3.005 17.921 1.00 87.69 96 GLY A CA 1
ATOM 683 C C . GLY A 1 96 ? 1.158 2.685 16.465 1.00 87.69 96 GLY A C 1
ATOM 684 O O . GLY A 1 96 ? 1.957 1.788 16.240 1.00 87.69 96 GLY A O 1
ATOM 685 N N . GLY A 1 97 ? 0.580 3.383 15.481 1.00 90.75 97 GLY A N 1
ATOM 686 C CA . GLY A 1 97 ? 0.847 3.146 14.060 1.00 90.75 97 GLY A CA 1
ATOM 687 C C . GLY A 1 97 ? 0.063 1.976 13.461 1.00 90.75 97 GLY A C 1
ATOM 688 O O . GLY A 1 97 ? 0.456 1.447 12.422 1.00 90.75 97 GLY A O 1
ATOM 689 N N . ARG A 1 98 ? -1.035 1.566 14.113 1.00 94.00 98 ARG A N 1
ATOM 690 C CA . ARG A 1 98 ? -1.914 0.496 13.626 1.00 94.00 98 ARG A CA 1
ATOM 691 C C . ARG A 1 98 ? -2.591 0.894 12.327 1.00 94.00 98 ARG A C 1
ATOM 693 O O . ARG A 1 98 ? -3.339 1.872 12.302 1.00 94.00 98 ARG A O 1
ATOM 700 N N . ILE A 1 99 ? -2.313 0.135 11.280 1.00 96.31 99 ILE A N 1
ATOM 701 C CA . ILE A 1 99 ? -2.959 0.203 9.973 1.00 96.31 99 ILE A CA 1
ATOM 702 C C . ILE A 1 99 ? -2.536 -1.029 9.170 1.00 96.31 99 ILE A C 1
ATOM 704 O O . ILE A 1 99 ? -1.437 -1.552 9.368 1.00 96.31 99 ILE A O 1
ATOM 708 N N . HIS A 1 100 ? -3.391 -1.450 8.244 1.00 97.75 100 HIS A N 1
ATOM 709 C CA . HIS A 1 100 ? -3.109 -2.530 7.309 1.00 97.75 100 HIS A CA 1
ATOM 710 C C . HIS A 1 100 ? -2.832 -1.970 5.912 1.00 97.75 100 HIS A C 1
ATOM 712 O O . HIS A 1 100 ? -3.656 -1.233 5.365 1.00 97.75 100 HIS A O 1
ATOM 718 N N . LEU A 1 101 ? -1.685 -2.326 5.333 1.00 97.94 101 LEU A N 1
ATOM 719 C CA . LEU A 1 101 ? -1.242 -1.856 4.019 1.00 97.94 101 LEU A CA 1
ATOM 720 C C . LEU A 1 101 ? -0.996 -3.040 3.078 1.00 97.94 101 LEU A C 1
ATOM 722 O O . LEU A 1 101 ? -0.105 -3.844 3.328 1.00 97.94 101 LEU A O 1
ATOM 726 N N . VAL A 1 102 ? -1.731 -3.125 1.969 1.00 98.38 102 VAL A N 1
ATOM 727 C CA . VAL A 1 102 ? -1.317 -3.924 0.804 1.00 98.38 102 VAL A CA 1
ATOM 728 C C . VAL A 1 102 ? -0.454 -3.029 -0.075 1.00 98.38 102 VAL A C 1
ATOM 730 O O . VAL A 1 102 ? -0.884 -1.935 -0.436 1.00 98.38 102 VAL A O 1
ATOM 733 N N . MET A 1 103 ? 0.756 -3.471 -0.400 1.00 96.06 103 MET A N 1
ATOM 734 C CA . MET A 1 103 ? 1.758 -2.671 -1.102 1.00 96.06 103 MET A CA 1
ATOM 735 C C . MET A 1 103 ? 2.308 -3.444 -2.300 1.00 96.06 103 MET A C 1
ATOM 737 O O . MET A 1 103 ? 3.032 -4.418 -2.125 1.00 96.06 103 MET A O 1
ATOM 741 N N . GLU A 1 104 ? 1.973 -3.015 -3.514 1.00 94.06 104 GLU A N 1
ATOM 742 C CA . GLU A 1 104 ? 2.493 -3.583 -4.763 1.00 94.06 104 GLU A CA 1
ATOM 743 C C . GLU A 1 104 ? 3.559 -2.653 -5.377 1.00 94.06 104 GLU A C 1
ATOM 745 O O . GLU A 1 104 ? 3.213 -1.700 -6.092 1.00 94.06 104 GLU A O 1
ATOM 750 N N . PRO A 1 105 ? 4.859 -2.885 -5.115 1.00 84.94 105 PRO A N 1
ATOM 751 C CA . PRO A 1 105 ? 5.927 -2.147 -5.779 1.00 84.94 105 PRO A CA 1
ATOM 752 C C . PRO A 1 105 ? 6.011 -2.510 -7.270 1.00 84.94 105 PRO A C 1
ATOM 754 O O . PRO A 1 105 ? 5.796 -3.654 -7.665 1.00 84.94 105 PRO A O 1
ATOM 757 N N . VAL A 1 106 ? 6.379 -1.539 -8.114 1.00 79.81 106 VAL A N 1
ATOM 758 C CA . VAL A 1 106 ? 6.494 -1.733 -9.574 1.00 79.81 106 VAL A CA 1
ATOM 759 C C . VAL A 1 106 ? 7.943 -1.731 -10.013 1.00 79.81 106 VAL A C 1
ATOM 761 O O . VAL A 1 106 ? 8.581 -0.675 -10.059 1.00 79.81 106 VAL A O 1
ATOM 764 N N . TRP A 1 107 ? 8.436 -2.885 -10.450 1.00 85.12 107 TRP A N 1
ATOM 765 C CA . TRP A 1 107 ? 9.810 -3.012 -10.930 1.00 85.12 107 TRP A CA 1
ATOM 766 C C . TRP A 1 107 ? 9.940 -2.715 -12.422 1.00 85.12 107 TRP A C 1
ATOM 768 O O . TRP A 1 107 ? 10.873 -2.027 -12.813 1.00 85.12 107 TRP A O 1
ATOM 778 N N . THR A 1 108 ? 8.963 -3.065 -13.259 1.00 84.69 108 THR A N 1
ATOM 779 C CA . THR A 1 108 ? 8.958 -2.712 -14.701 1.00 84.69 108 THR A CA 1
ATOM 780 C C . THR A 1 108 ? 8.935 -1.207 -15.015 1.00 84.69 108 THR A C 1
ATOM 782 O O . THR A 1 108 ? 9.155 -0.809 -16.159 1.00 84.69 108 THR A O 1
ATOM 785 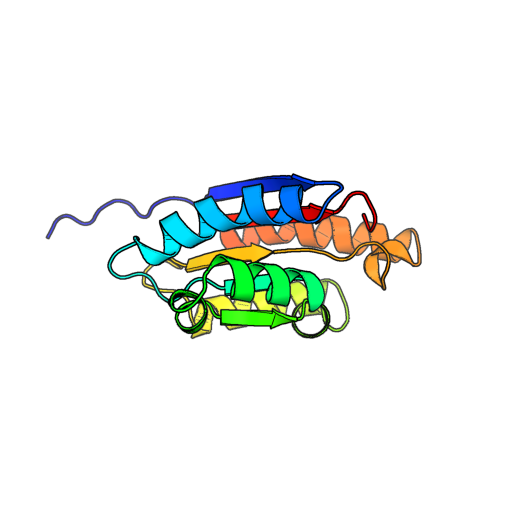N N . GLY A 1 109 ? 8.680 -0.353 -14.021 1.00 82.56 109 GLY A N 1
ATOM 786 C CA . GLY A 1 109 ? 8.659 1.101 -14.160 1.00 82.56 109 GLY A CA 1
ATOM 787 C C . GLY A 1 109 ? 10.019 1.757 -13.908 1.00 82.56 109 GLY A C 1
ATOM 788 O O . GLY A 1 109 ? 11.077 1.306 -14.348 1.00 82.56 109 GLY A O 1
ATOM 789 N N . ARG A 1 110 ? 10.007 2.873 -13.170 1.00 83.62 110 ARG A N 1
ATOM 790 C CA . ARG A 1 110 ? 11.239 3.592 -12.817 1.00 83.62 110 ARG A CA 1
ATOM 791 C C . ARG A 1 110 ? 12.220 2.709 -12.047 1.00 83.62 110 ARG A C 1
ATOM 793 O O . ARG A 1 110 ? 13.416 2.809 -12.307 1.00 83.62 110 ARG A O 1
ATOM 800 N N . ALA A 1 111 ? 11.728 1.883 -11.127 1.00 86.25 111 ALA A N 1
ATOM 801 C CA . ALA A 1 111 ? 12.572 1.090 -10.245 1.00 86.25 111 ALA A CA 1
ATOM 802 C C . ALA A 1 111 ? 13.490 0.116 -10.998 1.00 86.25 111 ALA A C 1
ATOM 804 O O . ALA A 1 111 ? 14.648 -0.042 -10.629 1.00 86.25 111 ALA A O 1
ATOM 805 N N . GLY A 1 112 ? 13.034 -0.472 -12.103 1.00 87.19 112 GLY A N 1
ATOM 806 C CA . GLY A 1 112 ? 13.816 -1.411 -12.915 1.00 87.19 112 GLY A CA 1
ATOM 807 C C . GLY A 1 112 ? 14.521 -0.793 -14.117 1.00 87.19 112 GLY A C 1
ATOM 808 O O . GLY A 1 112 ? 15.248 -1.493 -14.816 1.00 87.19 112 GLY A O 1
ATOM 809 N N . ARG A 1 113 ? 14.370 0.513 -14.386 1.00 90.44 113 ARG A N 1
ATOM 810 C CA . ARG A 1 113 ? 14.889 1.121 -15.632 1.00 90.44 113 ARG A CA 1
ATOM 811 C C . ARG A 1 113 ? 16.420 1.134 -15.752 1.00 90.44 113 ARG A C 1
ATOM 813 O O . ARG A 1 113 ? 16.949 1.442 -16.816 1.00 90.44 113 ARG A O 1
ATOM 820 N N . SER A 1 114 ? 17.143 0.921 -14.650 1.00 93.19 114 SER A N 1
ATOM 821 C CA . SER A 1 114 ? 18.610 0.860 -14.613 1.00 93.19 114 SER A CA 1
ATOM 822 C C . SER A 1 114 ? 19.096 0.195 -13.327 1.00 93.19 114 SER A C 1
ATOM 824 O O . SER A 1 114 ? 18.448 0.333 -12.293 1.00 93.19 114 SER A O 1
ATOM 826 N N . ALA A 1 115 ? 20.296 -0.394 -13.344 1.00 93.38 115 ALA A N 1
ATOM 827 C CA . ALA A 1 115 ? 20.909 -1.009 -12.159 1.00 93.38 115 ALA A CA 1
ATOM 828 C C . ALA A 1 115 ? 21.013 -0.056 -10.950 1.00 93.38 115 ALA A C 1
ATOM 830 O O . ALA A 1 115 ? 20.874 -0.477 -9.800 1.00 93.38 115 ALA A O 1
ATOM 831 N N . ARG A 1 116 ? 21.228 1.244 -11.206 1.00 93.56 116 ARG A N 1
ATOM 832 C CA . ARG A 1 116 ? 21.237 2.275 -10.161 1.00 93.56 116 ARG A CA 1
ATOM 833 C C . ARG A 1 116 ? 19.866 2.402 -9.501 1.00 93.56 116 ARG A C 1
ATOM 835 O O . ARG A 1 116 ? 19.787 2.346 -8.284 1.00 93.56 116 ARG A O 1
ATOM 842 N N . GLU A 1 117 ? 18.807 2.580 -10.286 1.00 92.88 117 GLU A N 1
ATOM 843 C CA . GLU A 1 117 ? 17.444 2.707 -9.748 1.00 92.88 117 GLU A CA 1
ATOM 844 C C . GLU A 1 117 ? 17.020 1.431 -9.026 1.00 92.88 117 GLU A C 1
ATOM 846 O O . GLU A 1 117 ? 16.517 1.519 -7.913 1.00 92.88 117 GLU A O 1
ATOM 851 N N . THR A 1 118 ? 17.332 0.256 -9.576 1.00 92.25 118 THR A N 1
ATOM 852 C CA . THR A 1 118 ? 17.022 -1.025 -8.928 1.00 92.25 118 THR A CA 1
ATOM 853 C C . THR A 1 118 ? 17.677 -1.116 -7.558 1.00 92.25 118 THR A C 1
ATOM 855 O O . THR A 1 118 ? 17.032 -1.487 -6.584 1.00 92.25 118 THR A O 1
ATOM 858 N N . THR A 1 119 ? 18.937 -0.690 -7.451 1.00 94.12 119 THR A N 1
ATOM 859 C CA . THR A 1 119 ? 19.650 -0.643 -6.170 1.00 94.12 119 THR A CA 1
ATOM 860 C C . THR A 1 119 ? 18.981 0.311 -5.177 1.00 94.12 119 THR A C 1
ATOM 862 O O . THR A 1 119 ? 18.836 -0.028 -4.004 1.00 94.12 119 THR A O 1
ATOM 865 N N . GLU A 1 120 ? 18.562 1.498 -5.621 1.00 93.19 120 GLU A N 1
ATOM 866 C CA . GLU A 1 120 ? 17.879 2.470 -4.757 1.00 93.19 120 GLU A CA 1
ATOM 867 C C . GLU A 1 120 ? 16.505 1.974 -4.291 1.00 93.19 120 GLU A C 1
ATOM 869 O O . GLU A 1 120 ? 16.136 2.190 -3.139 1.00 93.19 120 GLU A O 1
ATOM 874 N N . TRP A 1 121 ? 15.769 1.258 -5.138 1.00 92.75 121 TRP A N 1
ATOM 875 C CA . TRP A 1 121 ? 14.476 0.682 -4.768 1.00 92.75 121 TRP A CA 1
ATOM 876 C C . TRP A 1 121 ? 14.601 -0.544 -3.861 1.00 92.75 121 TRP A C 1
ATOM 878 O O . TRP A 1 121 ? 13.841 -0.670 -2.908 1.00 92.75 121 TRP A O 1
ATOM 888 N N . ILE A 1 122 ? 15.627 -1.382 -4.036 1.00 91.88 122 ILE A N 1
ATOM 889 C CA . ILE A 1 122 ? 15.952 -2.434 -3.056 1.00 91.88 122 ILE A CA 1
ATOM 890 C C . ILE A 1 122 ? 16.284 -1.815 -1.688 1.00 91.88 122 ILE A C 1
ATOM 892 O O . ILE A 1 122 ? 15.867 -2.324 -0.647 1.00 91.88 122 ILE A O 1
ATOM 896 N N . ARG A 1 123 ? 17.011 -0.688 -1.664 1.00 91.62 123 ARG A N 1
ATOM 897 C CA . ARG A 1 123 ? 17.279 0.053 -0.420 1.00 91.62 123 ARG A CA 1
ATOM 898 C C . ARG A 1 123 ? 16.011 0.647 0.180 1.00 91.62 123 ARG A C 1
ATOM 900 O O . ARG A 1 123 ? 15.893 0.643 1.400 1.00 91.62 123 ARG A O 1
ATOM 907 N N . TYR A 1 124 ? 15.084 1.136 -0.644 1.00 90.88 124 TYR A N 1
ATOM 908 C CA . TYR A 1 124 ? 13.764 1.572 -0.190 1.00 90.88 124 TYR A CA 1
ATOM 909 C C . TYR A 1 124 ? 13.015 0.444 0.523 1.00 90.88 124 TYR A C 1
ATOM 911 O O . TYR A 1 124 ? 12.613 0.645 1.662 1.00 90.88 124 TYR A O 1
ATOM 919 N N . GLU A 1 125 ? 12.901 -0.736 -0.090 1.00 90.06 125 GLU A N 1
ATOM 920 C CA . GLU A 1 125 ? 12.232 -1.901 0.514 1.00 90.06 125 GLU A CA 1
ATOM 921 C C . GLU A 1 125 ? 12.874 -2.278 1.859 1.00 90.06 125 GLU A C 1
ATOM 923 O O . GLU A 1 125 ? 12.201 -2.476 2.872 1.00 90.06 125 GLU A O 1
ATOM 928 N N . ALA A 1 126 ? 14.210 -2.301 1.912 1.00 90.06 126 ALA A N 1
ATOM 929 C CA . ALA A 1 126 ? 14.935 -2.559 3.152 1.00 90.06 126 ALA A CA 1
ATOM 930 C C . ALA A 1 126 ? 14.675 -1.476 4.218 1.00 90.06 126 ALA A C 1
ATOM 932 O O . ALA A 1 126 ? 14.488 -1.796 5.392 1.00 90.06 126 ALA A O 1
ATOM 933 N N . LEU A 1 127 ? 14.644 -0.201 3.822 1.00 88.88 127 LEU A N 1
ATOM 934 C CA . LEU A 1 127 ? 14.409 0.931 4.717 1.00 88.88 127 LEU A CA 1
ATOM 935 C C . LEU A 1 127 ? 12.951 1.013 5.188 1.00 88.88 127 LEU A C 1
ATOM 937 O O . LEU A 1 127 ? 12.720 1.419 6.325 1.00 88.88 127 LEU A O 1
ATOM 941 N N . ALA A 1 128 ? 11.982 0.597 4.371 1.00 87.00 128 ALA A N 1
ATOM 942 C CA . ALA A 1 128 ? 10.571 0.542 4.743 1.00 87.00 128 ALA A CA 1
ATOM 943 C C . ALA A 1 128 ? 10.356 -0.347 5.978 1.00 87.00 128 ALA A C 1
ATOM 945 O O . ALA A 1 128 ? 9.644 0.048 6.897 1.00 87.00 128 ALA A O 1
ATOM 946 N N . ASN A 1 129 ? 11.077 -1.472 6.077 1.00 87.56 129 ASN A N 1
ATOM 947 C CA . ASN A 1 129 ? 11.062 -2.309 7.281 1.00 87.56 129 ASN A CA 1
ATOM 948 C C . ASN A 1 129 ? 11.480 -1.537 8.536 1.00 87.56 129 ASN A C 1
ATOM 950 O O . ASN A 1 129 ? 10.857 -1.673 9.581 1.00 87.56 129 ASN A O 1
ATOM 954 N N . LEU A 1 130 ? 12.531 -0.719 8.447 1.00 88.94 130 LEU A N 1
ATOM 955 C CA . LEU A 1 130 ? 13.010 0.075 9.582 1.00 88.94 130 LEU A CA 1
ATOM 956 C C . LEU A 1 130 ? 12.064 1.234 9.909 1.00 88.94 130 LEU A C 1
ATOM 958 O O . LEU A 1 130 ? 11.903 1.576 11.078 1.00 88.94 130 LEU A O 1
ATOM 962 N N . LEU A 1 131 ? 11.439 1.825 8.887 1.00 87.31 131 LEU A N 1
ATOM 963 C CA . LEU A 1 131 ? 10.433 2.870 9.047 1.00 87.31 131 LEU A CA 1
ATOM 964 C C . LEU A 1 131 ? 9.195 2.342 9.781 1.00 87.31 131 LEU A C 1
ATOM 966 O O . LEU A 1 131 ? 8.651 3.044 10.631 1.00 87.31 131 LEU A O 1
ATOM 970 N N . PHE A 1 132 ? 8.761 1.122 9.459 1.00 89.62 132 PHE A N 1
ATOM 971 C CA . PHE A 1 132 ? 7.561 0.516 10.034 1.00 89.62 132 PHE A CA 1
ATOM 972 C C . PHE A 1 132 ? 7.834 -0.249 11.331 1.00 89.62 132 PHE A C 1
ATOM 974 O O . PHE A 1 132 ? 6.935 -0.340 12.154 1.00 89.62 132 PHE A O 1
ATOM 981 N N . ALA A 1 133 ? 9.063 -0.715 11.580 1.00 89.25 133 ALA A N 1
ATOM 982 C CA . ALA A 1 133 ? 9.449 -1.452 12.789 1.00 89.25 133 ALA A CA 1
ATOM 983 C C . ALA A 1 133 ? 8.971 -0.859 14.136 1.00 89.25 133 ALA A C 1
ATOM 985 O O . ALA A 1 133 ? 8.551 -1.640 14.992 1.00 89.25 133 ALA A O 1
ATOM 986 N N . PRO A 1 134 ? 9.022 0.468 14.385 1.00 89.00 134 PRO A N 1
ATOM 987 C CA . PRO A 1 134 ? 8.536 1.036 15.645 1.00 89.00 134 PRO A CA 1
ATOM 988 C C . PRO A 1 134 ? 7.003 1.155 15.723 1.00 89.00 134 PRO A C 1
ATOM 990 O O . PRO A 1 134 ? 6.486 1.632 16.733 1.00 89.00 134 PRO A O 1
ATOM 993 N N . LEU A 1 135 ? 6.282 0.771 14.669 1.00 89.75 135 LEU A N 1
ATOM 994 C CA . LEU A 1 135 ? 4.837 0.883 14.533 1.00 89.75 135 LEU A CA 1
ATOM 995 C C . LEU A 1 135 ? 4.186 -0.500 14.578 1.00 89.75 135 LEU A C 1
ATOM 997 O O . LEU A 1 135 ? 4.746 -1.491 14.123 1.00 89.75 135 LEU A O 1
ATOM 1001 N N . ALA A 1 136 ? 2.947 -0.546 15.045 1.00 93.19 136 ALA A N 1
ATOM 1002 C CA . ALA A 1 136 ? 2.073 -1.711 14.975 1.00 93.19 136 ALA A CA 1
ATOM 1003 C C . ALA A 1 136 ? 1.413 -1.859 13.590 1.00 93.19 136 ALA A C 1
ATOM 1005 O O . ALA A 1 136 ? 0.240 -2.208 13.490 1.00 93.19 136 ALA A O 1
ATOM 1006 N N . THR A 1 137 ? 2.133 -1.499 12.525 1.00 94.44 137 THR A N 1
ATOM 1007 C CA . THR A 1 137 ? 1.656 -1.607 11.144 1.00 94.44 137 THR A CA 1
ATOM 1008 C C . THR A 1 137 ? 1.688 -3.069 10.703 1.00 94.44 137 THR A C 1
ATOM 1010 O O . THR A 1 137 ? 2.659 -3.775 10.974 1.00 94.44 137 THR A O 1
ATOM 1013 N N . THR A 1 138 ? 0.667 -3.503 9.971 1.00 96.06 138 THR A N 1
ATOM 1014 C CA . THR A 1 138 ? 0.661 -4.794 9.277 1.00 96.06 138 THR A CA 1
ATOM 1015 C C . THR A 1 138 ? 0.781 -4.512 7.785 1.00 96.06 138 THR A C 1
ATOM 1017 O O . THR A 1 138 ? -0.063 -3.825 7.209 1.00 96.06 138 THR A O 1
ATOM 1020 N N . ALA A 1 139 ? 1.830 -5.005 7.139 1.00 96.38 139 ALA A N 1
ATOM 1021 C CA . ALA A 1 139 ? 2.075 -4.783 5.719 1.00 96.38 139 ALA A CA 1
ATOM 1022 C C . ALA A 1 139 ? 2.079 -6.109 4.957 1.00 96.38 139 ALA A C 1
ATOM 1024 O O . ALA A 1 139 ? 2.718 -7.070 5.380 1.00 96.38 139 ALA A O 1
ATOM 1025 N N . LEU A 1 140 ? 1.405 -6.142 3.811 1.00 97.75 140 LEU A N 1
ATOM 1026 C CA . LEU A 1 140 ? 1.512 -7.194 2.812 1.00 97.75 140 LEU A CA 1
ATOM 1027 C C . LEU A 1 140 ? 2.203 -6.623 1.573 1.00 97.75 140 LEU A C 1
ATOM 1029 O O . LEU A 1 140 ? 1.562 -5.948 0.766 1.00 97.75 140 LEU A O 1
ATOM 1033 N N . CYS A 1 141 ? 3.490 -6.920 1.401 1.00 96.12 141 CYS A N 1
ATOM 1034 C CA . CYS A 1 141 ? 4.179 -6.633 0.147 1.00 96.12 141 CYS A CA 1
ATOM 1035 C C . CYS A 1 141 ? 3.801 -7.686 -0.901 1.00 96.12 141 CYS A C 1
ATOM 1037 O O . CYS A 1 141 ? 4.045 -8.883 -0.724 1.00 96.12 141 CYS A O 1
ATOM 1039 N N . ALA A 1 142 ? 3.172 -7.231 -1.979 1.00 96.38 142 ALA A N 1
ATOM 1040 C CA . ALA A 1 142 ? 2.597 -8.052 -3.031 1.00 96.38 142 ALA A CA 1
ATOM 1041 C C . ALA A 1 142 ? 3.446 -7.919 -4.306 1.00 96.38 142 ALA A C 1
ATOM 1043 O O . ALA A 1 142 ? 3.551 -6.838 -4.877 1.00 96.38 142 ALA A O 1
ATOM 1044 N N . TYR A 1 143 ? 4.051 -9.015 -4.758 1.00 94.94 143 TYR A N 1
ATOM 1045 C CA . TYR A 1 143 ? 4.967 -9.033 -5.897 1.00 94.94 143 TYR A CA 1
ATOM 1046 C C . TYR A 1 143 ? 4.378 -9.823 -7.067 1.00 94.94 143 TYR A C 1
ATOM 1048 O O . TYR A 1 143 ? 4.245 -11.048 -7.000 1.00 94.94 143 TYR A O 1
ATOM 1056 N N . ASP A 1 144 ? 4.067 -9.120 -8.156 1.00 93.62 144 ASP A N 1
ATOM 1057 C CA . ASP A 1 144 ? 3.625 -9.729 -9.411 1.00 93.62 144 ASP A CA 1
ATOM 1058 C C . ASP A 1 144 ? 4.833 -10.144 -10.258 1.00 93.62 144 ASP A C 1
ATOM 1060 O O . ASP A 1 144 ? 5.500 -9.301 -10.851 1.00 93.62 144 ASP A O 1
ATOM 1064 N N . THR A 1 145 ? 5.089 -11.441 -10.387 1.00 92.94 145 THR A N 1
ATOM 1065 C CA . THR A 1 145 ? 6.200 -11.991 -11.190 1.00 92.94 145 THR A CA 1
ATOM 1066 C C . THR A 1 145 ? 6.118 -11.681 -12.688 1.00 92.94 145 THR A C 1
ATOM 1068 O O . THR A 1 145 ? 7.106 -11.844 -13.399 1.00 92.94 145 THR A O 1
ATOM 1071 N N . ARG A 1 146 ? 4.974 -11.199 -13.192 1.00 88.69 146 ARG A N 1
ATOM 1072 C CA . ARG A 1 146 ? 4.831 -10.719 -14.577 1.00 88.69 146 ARG A CA 1
ATOM 1073 C C . ARG A 1 146 ? 5.390 -9.306 -14.764 1.00 88.69 146 ARG A C 1
ATOM 1075 O O . ARG A 1 146 ? 5.590 -8.881 -15.901 1.00 88.69 146 ARG A O 1
ATOM 1082 N N . THR A 1 147 ? 5.585 -8.565 -13.669 1.00 83.25 147 THR A N 1
ATOM 1083 C CA . THR A 1 147 ? 6.018 -7.155 -13.675 1.00 83.25 147 THR A CA 1
ATOM 1084 C C . THR A 1 147 ? 7.160 -6.836 -12.698 1.00 83.25 147 THR A C 1
ATOM 1086 O O . THR A 1 147 ? 7.604 -5.679 -12.650 1.00 83.25 147 THR A O 1
ATOM 1089 N N . ALA A 1 148 ? 7.611 -7.844 -11.945 1.00 72.50 148 ALA A N 1
ATOM 1090 C CA . ALA A 1 148 ? 8.740 -7.831 -11.018 1.00 72.50 148 ALA A CA 1
ATOM 1091 C C . ALA A 1 148 ? 10.062 -8.170 -11.720 1.00 72.50 148 ALA A C 1
ATOM 1093 O O . ALA A 1 148 ? 10.063 -9.075 -12.585 1.00 72.50 148 ALA A O 1
#

Secondary structure (DSSP, 8-state):
---PPPPPPEEEEEEESSHHHHHHHHHHHHHHHHH-TTPPPPEEEE-HHHHHHHHHHHGGGGGGSEEEEHHHHT-SSHHHHHHHHHHHHHHH--GGG-EEEEE---IIIIITSSHHHHHHHHHHHHHHHHHHTTTTEEEEEEEETTT-

Radius of gyration: 15.09 Å; chains: 1; bounding box: 41×27×47 Å

pLDDT: mean 91.51, std 10.04, range [38.31, 98.56]